Protein AF-A0A952VM64-F1 (afdb_monomer)

Nearest PDB structures (foldseek):
  5lnl-assembly2_F  TM=6.490E-01  e=5.295E-01  Haemophilus influenzae
  5lnl-assembly3_I  TM=6.466E-01  e=5.678E-01  Haemophilus influenzae
  5lnl-assembly2_E  TM=6.324E-01  e=7.506E-01  Haemophilus influenzae
  5lnl-assembly2_D  TM=6.346E-01  e=8.631E-01  Haemophilus influenzae
  5lnl-assembly1_C  TM=6.183E-01  e=1.407E+00  Haemophilus influenzae

Radius of gyration: 15.21 Å; Cα contacts (8 Å, |Δi|>4): 41; chains: 1; bounding box: 30×21×34 Å

Solvent-accessible surface area (backbone atoms only — not comparable to full-atom values): 4593 Å² total; per-residue (Å²): 137,92,84,85,85,73,84,66,90,78,62,48,68,61,53,48,31,62,74,68,74,46,90,72,57,64,70,61,47,56,64,69,72,51,94,67,79,79,89,75,82,84,54,93,83,35,55,48,80,49,76,49,70,54,96,88,66,54,73,49,76,47,78,44,78,107

Structure (mmCIF, N/CA/C/O backbon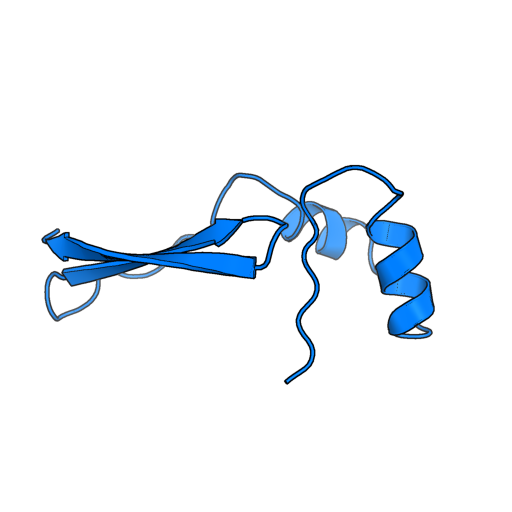e):
data_AF-A0A952VM64-F1
#
_entry.id   AF-A0A952VM64-F1
#
loop_
_atom_site.group_PDB
_atom_site.id
_atom_site.type_symbol
_atom_site.label_atom_id
_atom_site.label_alt_id
_atom_site.label_comp_id
_atom_site.label_asym_id
_atom_site.label_entity_id
_atom_site.label_seq_id
_atom_site.pdbx_PDB_ins_code
_atom_site.Cartn_x
_atom_site.Cartn_y
_atom_site.Cartn_z
_atom_site.occupancy
_atom_site.B_iso_or_equiv
_atom_site.auth_seq_id
_atom_site.auth_comp_id
_atom_site.auth_asym_id
_atom_site.auth_atom_id
_atom_site.pdbx_PDB_model_num
ATOM 1 N N . MET A 1 1 ? 15.050 -9.210 4.666 1.00 48.12 1 MET A N 1
ATOM 2 C CA . MET A 1 1 ? 13.824 -8.764 3.964 1.00 48.12 1 MET A CA 1
ATOM 3 C C . MET A 1 1 ? 14.254 -7.820 2.841 1.00 48.12 1 MET A C 1
ATOM 5 O O . MET A 1 1 ? 15.138 -7.013 3.093 1.00 48.12 1 MET A O 1
ATOM 9 N N . ARG A 1 2 ? 13.759 -7.962 1.600 1.00 52.59 2 ARG A N 1
ATOM 10 C CA . ARG A 1 2 ? 14.091 -7.050 0.482 1.00 52.59 2 ARG A CA 1
ATOM 11 C C . ARG A 1 2 ? 12.933 -6.070 0.314 1.00 52.59 2 ARG A C 1
ATOM 13 O O . ARG A 1 2 ? 11.824 -6.509 0.033 1.00 52.59 2 ARG A O 1
ATOM 20 N N . HIS A 1 3 ? 13.187 -4.784 0.528 1.00 56.72 3 HIS A N 1
ATOM 21 C CA . HIS A 1 3 ? 12.196 -3.720 0.376 1.00 56.72 3 HIS A CA 1
ATOM 22 C C . HIS A 1 3 ? 12.507 -2.960 -0.909 1.00 56.72 3 HIS A C 1
ATOM 24 O O . HIS A 1 3 ? 13.672 -2.698 -1.201 1.00 56.72 3 HIS A O 1
ATOM 30 N N . ALA A 1 4 ? 11.475 -2.626 -1.675 1.00 59.50 4 ALA A N 1
ATOM 31 C CA . ALA A 1 4 ? 11.589 -1.774 -2.846 1.00 59.50 4 ALA A CA 1
ATOM 32 C C . ALA A 1 4 ? 10.631 -0.596 -2.660 1.00 59.50 4 ALA A C 1
ATOM 34 O O . ALA A 1 4 ? 9.442 -0.794 -2.407 1.00 59.50 4 ALA A O 1
ATOM 35 N N . TYR A 1 5 ? 11.175 0.616 -2.727 1.00 65.12 5 TYR A N 1
ATOM 36 C CA . TYR A 1 5 ? 10.433 1.864 -2.587 1.00 65.12 5 TYR A CA 1
ATOM 37 C C . TYR A 1 5 ? 10.273 2.469 -3.982 1.00 65.12 5 TYR A C 1
ATOM 39 O O . TYR A 1 5 ? 11.260 2.665 -4.685 1.00 65.12 5 TYR A O 1
ATOM 47 N N . PHE A 1 6 ? 9.030 2.709 -4.399 1.00 64.94 6 PHE A N 1
ATOM 48 C CA . PHE A 1 6 ? 8.699 3.031 -5.796 1.00 64.94 6 PHE A CA 1
ATOM 49 C C . PHE A 1 6 ? 8.325 4.500 -6.027 1.00 64.94 6 PHE A C 1
ATOM 51 O O . PHE A 1 6 ? 7.911 4.866 -7.122 1.00 64.94 6 PHE A O 1
ATOM 58 N N . ILE A 1 7 ? 8.472 5.346 -5.007 1.00 56.56 7 ILE A N 1
ATOM 59 C CA . ILE A 1 7 ? 7.997 6.732 -5.009 1.00 56.56 7 ILE A CA 1
ATOM 60 C C . ILE A 1 7 ? 9.209 7.674 -5.009 1.00 56.56 7 ILE A C 1
ATOM 62 O O . ILE A 1 7 ? 9.867 7.823 -3.983 1.00 56.56 7 ILE A O 1
ATOM 66 N N . GLY A 1 8 ? 9.525 8.275 -6.162 1.00 60.25 8 GLY A N 1
ATOM 67 C CA . GLY A 1 8 ? 10.664 9.191 -6.338 1.00 60.25 8 GLY A CA 1
ATOM 68 C C . GLY A 1 8 ? 11.496 8.907 -7.595 1.00 60.25 8 GLY A C 1
ATOM 69 O O . GLY A 1 8 ? 11.386 7.831 -8.175 1.00 60.25 8 GLY A O 1
ATOM 70 N N . ALA A 1 9 ? 12.273 9.908 -8.030 1.00 58.25 9 ALA A N 1
ATOM 71 C CA . ALA A 1 9 ? 13.062 9.935 -9.270 1.00 58.25 9 ALA A CA 1
ATOM 72 C C . ALA A 1 9 ? 13.988 8.708 -9.470 1.00 58.25 9 ALA A C 1
ATOM 74 O O . ALA A 1 9 ? 14.352 8.047 -8.501 1.00 58.25 9 ALA A O 1
ATOM 75 N N . ASP A 1 10 ? 14.384 8.459 -10.730 1.00 65.94 10 ASP A N 1
ATOM 76 C CA . ASP A 1 10 ? 15.155 7.310 -11.264 1.00 65.94 10 ASP A CA 1
ATOM 77 C C . ASP A 1 10 ? 14.360 6.042 -11.662 1.00 65.94 10 ASP A C 1
ATOM 79 O O . ASP A 1 10 ? 14.668 4.936 -11.204 1.00 65.94 10 ASP A O 1
ATOM 83 N N . GLU A 1 11 ? 13.381 6.162 -12.563 1.00 77.19 11 GLU A N 1
ATOM 84 C CA . GLU A 1 11 ? 12.879 5.021 -13.364 1.00 77.19 11 GLU A CA 1
ATOM 85 C C . GLU A 1 11 ? 12.598 3.719 -12.562 1.00 77.19 11 GLU A C 1
ATOM 87 O O . GLU A 1 11 ? 13.190 2.661 -12.815 1.00 77.19 11 GLU A O 1
ATOM 92 N N . PRO A 1 12 ? 11.687 3.757 -11.571 1.00 80.44 12 PRO A N 1
ATOM 93 C CA . PRO A 1 12 ? 11.498 2.661 -10.617 1.00 80.44 12 PRO A CA 1
ATOM 94 C C . PRO A 1 12 ? 11.051 1.340 -11.272 1.00 80.44 12 PRO A C 1
ATOM 96 O O . PRO A 1 12 ? 11.363 0.263 -10.758 1.00 80.44 12 PRO A O 1
ATOM 99 N N . TYR A 1 13 ? 10.391 1.411 -12.43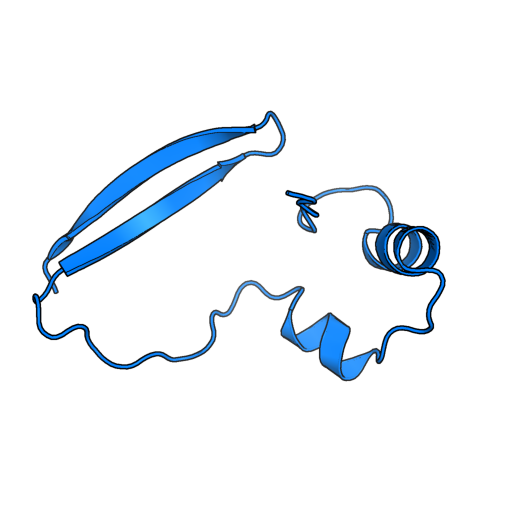2 1.00 81.94 13 TYR A N 1
ATOM 100 C CA . TYR A 1 13 ? 10.024 0.252 -13.251 1.00 81.94 13 TYR A CA 1
ATOM 101 C C . TYR A 1 13 ? 11.255 -0.518 -13.757 1.00 81.94 13 TYR A C 1
ATOM 103 O O . TYR A 1 13 ? 11.372 -1.727 -13.548 1.00 81.94 13 TYR A O 1
ATOM 111 N N . GLU A 1 14 ? 12.217 0.187 -14.358 1.00 82.94 14 GLU A N 1
ATOM 112 C CA . GLU A 1 14 ? 13.430 -0.418 -14.915 1.00 82.94 14 GLU A CA 1
ATOM 113 C C . GLU A 1 14 ? 14.336 -0.981 -13.818 1.00 82.94 14 GLU A C 1
ATOM 115 O O . GLU A 1 14 ? 14.883 -2.081 -13.953 1.00 82.94 14 GLU A O 1
ATOM 120 N N . LYS A 1 15 ? 14.445 -0.285 -12.679 1.00 82.00 15 LYS A N 1
ATOM 121 C CA . LYS A 1 15 ? 15.160 -0.798 -11.501 1.00 82.00 15 LYS A CA 1
ATOM 122 C C . LYS A 1 15 ? 14.537 -2.097 -10.987 1.00 82.00 15 LYS A C 1
ATOM 124 O O . LYS A 1 15 ? 15.271 -3.050 -10.714 1.00 82.00 15 LYS A O 1
ATOM 129 N N . LEU A 1 16 ? 13.206 -2.169 -10.897 1.00 83.38 16 LEU A N 1
ATOM 130 C CA . LEU A 1 16 ? 12.505 -3.375 -10.450 1.00 83.38 16 LEU A CA 1
ATOM 131 C C . LEU A 1 16 ? 12.708 -4.541 -11.425 1.00 83.38 16 LEU A C 1
ATOM 133 O O . LEU A 1 16 ? 13.048 -5.646 -10.998 1.00 83.38 16 LEU A O 1
ATOM 137 N N . LYS A 1 17 ? 12.574 -4.286 -12.730 1.00 85.19 17 LYS A N 1
ATOM 138 C CA . LYS A 1 17 ? 12.777 -5.275 -13.798 1.00 85.19 17 LYS A CA 1
ATOM 139 C C . LYS A 1 17 ? 14.181 -5.877 -13.738 1.00 85.19 17 LYS A C 1
ATOM 141 O O . LYS A 1 17 ? 14.340 -7.099 -13.751 1.00 85.19 17 LYS A O 1
ATOM 146 N N . ARG A 1 18 ? 15.204 -5.02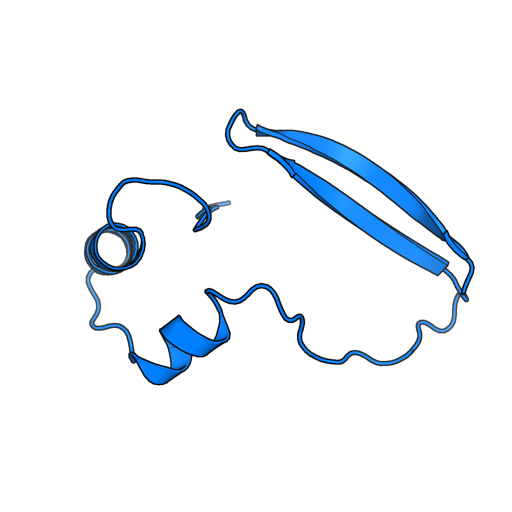6 -13.591 1.00 85.38 18 ARG A N 1
ATOM 147 C CA . ARG A 1 18 ? 16.610 -5.441 -13.436 1.00 85.38 18 ARG A CA 1
ATOM 148 C C . ARG A 1 18 ? 16.840 -6.238 -12.151 1.00 85.38 18 ARG A C 1
ATOM 150 O O . ARG A 1 18 ? 17.519 -7.261 -12.194 1.00 85.38 18 ARG A O 1
ATOM 157 N N . ALA A 1 19 ? 16.267 -5.803 -11.028 1.00 84.50 19 ALA A N 1
ATOM 158 C CA . ALA A 1 19 ? 16.428 -6.469 -9.735 1.00 84.50 19 ALA A CA 1
ATOM 159 C C 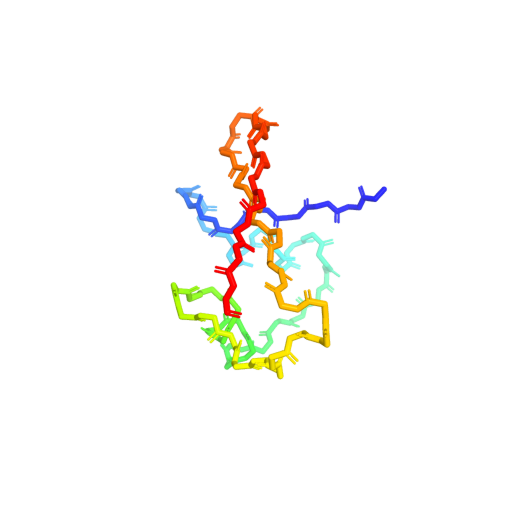. ALA A 1 19 ? 15.781 -7.865 -9.697 1.00 84.50 19 AL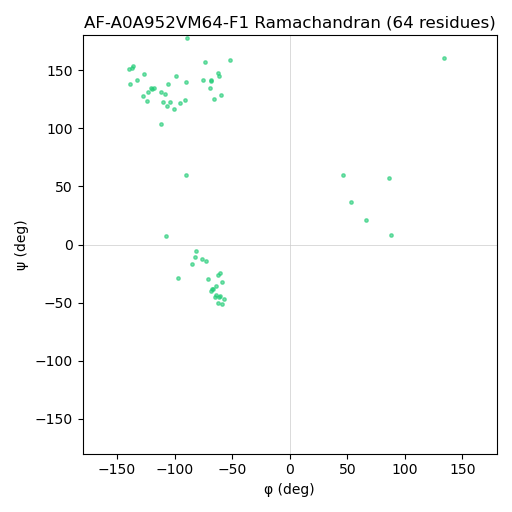A A C 1
ATOM 161 O O . ALA A 1 19 ? 16.351 -8.788 -9.114 1.00 84.50 19 ALA A O 1
ATOM 162 N N . LEU A 1 20 ? 14.613 -8.029 -10.326 1.00 85.56 20 LEU A N 1
ATOM 163 C CA . LEU A 1 20 ? 13.892 -9.304 -10.393 1.00 85.56 20 LEU A CA 1
ATOM 164 C C . LEU A 1 20 ? 14.367 -10.214 -11.533 1.00 85.56 20 LEU A C 1
ATOM 166 O O . LEU A 1 20 ? 14.075 -11.406 -11.501 1.00 85.56 20 LEU A O 1
ATOM 170 N N . ARG A 1 21 ? 15.096 -9.674 -12.522 1.00 86.81 21 ARG A N 1
ATOM 171 C CA . ARG A 1 21 ? 15.490 -10.376 -13.760 1.00 86.81 21 ARG A CA 1
ATOM 172 C C . ARG A 1 21 ? 14.292 -11.003 -14.487 1.00 86.81 21 ARG A C 1
ATOM 174 O O . ARG A 1 21 ? 14.402 -12.085 -15.056 1.00 86.81 21 ARG A O 1
ATOM 181 N N . ALA A 1 22 ? 13.151 -10.323 -14.457 1.00 86.62 22 ALA A N 1
ATOM 182 C CA . ALA A 1 22 ? 11.892 -10.797 -15.020 1.00 86.62 22 ALA A CA 1
ATOM 183 C C . ALA A 1 22 ? 11.205 -9.674 -15.797 1.00 86.62 22 ALA A C 1
ATOM 185 O O . ALA A 1 22 ? 11.403 -8.497 -15.494 1.00 86.62 22 ALA A O 1
ATOM 186 N N . GLN A 1 23 ? 10.388 -10.034 -16.789 1.00 86.56 23 GLN A N 1
ATOM 187 C CA . GLN A 1 23 ? 9.440 -9.080 -17.359 1.00 86.56 23 GLN A CA 1
ATOM 188 C C . GLN A 1 23 ? 8.369 -8.759 -16.318 1.00 86.56 23 GLN A C 1
ATOM 190 O O . GLN A 1 23 ? 7.937 -9.634 -15.568 1.00 86.56 23 GLN A O 1
ATOM 195 N N . ILE A 1 24 ? 7.971 -7.494 -16.266 1.00 85.31 24 ILE A N 1
ATOM 196 C CA . ILE A 1 24 ? 6.925 -7.020 -15.372 1.00 85.31 24 ILE A CA 1
ATOM 197 C C . ILE A 1 24 ? 5.720 -6.719 -16.246 1.00 85.31 24 ILE A C 1
ATOM 199 O O . ILE A 1 24 ? 5.846 -6.033 -17.254 1.00 85.31 24 ILE A O 1
ATOM 203 N N . ASP A 1 25 ? 4.569 -7.254 -15.862 1.00 88.19 25 ASP A N 1
ATOM 204 C CA . ASP A 1 25 ? 3.307 -6.908 -16.498 1.00 88.19 25 ASP A CA 1
ATOM 205 C C . ASP A 1 25 ? 2.982 -5.429 -16.228 1.00 88.19 25 ASP A C 1
ATOM 207 O O . ASP A 1 25 ? 2.962 -4.983 -15.075 1.00 88.19 25 ASP A O 1
ATOM 211 N N . GLU A 1 26 ? 2.758 -4.655 -17.289 1.00 87.00 26 GLU A N 1
ATOM 212 C CA . GLU A 1 26 ? 2.522 -3.213 -17.181 1.00 87.00 26 GLU A CA 1
ATOM 213 C C . GLU A 1 26 ? 1.237 -2.895 -16.411 1.00 87.00 26 GLU A C 1
ATOM 215 O O . GLU A 1 26 ? 1.215 -1.949 -15.622 1.00 87.00 26 GLU A O 1
ATOM 220 N N . ALA A 1 27 ? 0.186 -3.707 -16.557 1.00 87.12 27 ALA A N 1
ATOM 221 C CA . ALA A 1 27 ? -1.060 -3.505 -15.826 1.00 87.12 27 ALA A CA 1
ATOM 222 C C . ALA A 1 27 ? -0.869 -3.773 -14.324 1.00 87.12 27 ALA A C 1
ATOM 224 O O . ALA A 1 27 ? -1.349 -3.010 -13.478 1.00 87.12 27 ALA A O 1
ATOM 225 N N . ALA A 1 28 ? -0.108 -4.811 -13.973 1.00 86.88 28 ALA A N 1
ATOM 226 C CA . ALA A 1 28 ? 0.285 -5.095 -12.602 1.00 86.88 28 ALA A CA 1
ATOM 227 C C . ALA A 1 28 ? 1.115 -3.944 -12.020 1.00 86.88 28 ALA A C 1
ATOM 229 O O . ALA A 1 28 ? 0.818 -3.496 -10.908 1.00 86.88 28 ALA A O 1
ATOM 230 N N . TRP A 1 29 ? 2.085 -3.422 -12.779 1.00 86.62 29 TRP A N 1
ATOM 231 C CA . TRP A 1 29 ? 2.898 -2.265 -12.400 1.00 86.62 29 TRP A CA 1
ATOM 232 C C . TRP A 1 29 ? 2.048 -1.019 -12.139 1.00 86.62 29 TRP A C 1
ATOM 234 O O . TRP A 1 29 ? 2.140 -0.430 -11.061 1.00 86.62 29 TRP A O 1
ATOM 244 N N . SER A 1 30 ? 1.166 -0.650 -13.069 1.00 85.25 30 SER A N 1
ATOM 245 C CA . SER A 1 30 ? 0.254 0.485 -12.902 1.00 85.25 30 SER A CA 1
ATOM 246 C C . SER A 1 30 ? -0.657 0.328 -11.682 1.00 85.25 30 SER A C 1
ATOM 248 O O . SER A 1 30 ? -0.988 1.318 -11.034 1.00 85.25 30 SER A O 1
ATOM 250 N N . SER A 1 31 ? -1.033 -0.906 -11.326 1.00 84.38 31 SER A N 1
ATOM 251 C CA . SER A 1 31 ? -1.860 -1.168 -10.142 1.00 84.38 31 SER A CA 1
ATOM 252 C C . SER A 1 31 ? -1.127 -0.957 -8.811 1.00 84.38 31 SER A C 1
ATOM 254 O O . SER A 1 31 ? -1.776 -0.642 -7.813 1.00 84.38 31 SER A O 1
ATOM 256 N N . ILE A 1 32 ? 0.197 -1.164 -8.768 1.00 83.19 32 ILE A N 1
ATOM 257 C CA . ILE A 1 32 ? 1.004 -1.040 -7.541 1.00 83.19 32 ILE A CA 1
ATOM 258 C C . ILE A 1 32 ? 1.687 0.324 -7.422 1.00 83.19 32 ILE A C 1
ATOM 260 O O . ILE A 1 32 ? 1.889 0.805 -6.311 1.00 83.19 32 ILE A O 1
ATOM 264 N N . ASN A 1 33 ? 2.001 0.969 -8.546 1.00 83.25 33 ASN A N 1
ATOM 265 C CA . ASN A 1 33 ? 2.574 2.308 -8.595 1.00 83.25 33 ASN A CA 1
ATOM 266 C C . ASN A 1 33 ? 1.463 3.374 -8.662 1.00 83.25 33 ASN A C 1
ATOM 268 O O . ASN A 1 33 ? 1.346 4.119 -9.633 1.00 83.25 33 ASN A O 1
ATOM 272 N N . CYS A 1 34 ? 0.598 3.405 -7.644 1.00 83.69 34 CYS A N 1
ATOM 273 C CA . CYS A 1 34 ? -0.557 4.300 -7.571 1.00 83.69 34 CYS A CA 1
ATOM 274 C C . CYS A 1 34 ? -0.712 4.905 -6.167 1.00 83.69 34 CYS A C 1
ATOM 276 O O . CYS A 1 34 ? -0.364 4.287 -5.165 1.00 83.69 34 CYS A O 1
ATOM 278 N N . THR A 1 35 ? -1.301 6.100 -6.085 1.00 86.88 35 THR A N 1
ATOM 279 C CA . THR A 1 35 ? -1.666 6.763 -4.819 1.00 86.88 35 THR A CA 1
ATOM 280 C C . THR A 1 35 ? -2.990 6.266 -4.234 1.00 86.88 35 THR A C 1
ATOM 282 O O . THR A 1 35 ? -3.366 6.659 -3.131 1.00 86.88 35 THR A O 1
ATOM 285 N N . LYS A 1 36 ? -3.715 5.402 -4.955 1.00 88.69 36 LYS A N 1
ATOM 286 C CA . LYS A 1 36 ? -4.963 4.789 -4.492 1.00 88.69 36 LYS A CA 1
ATOM 287 C C . LYS A 1 36 ? -4.681 3.417 -3.891 1.00 88.69 36 LYS A C 1
ATOM 289 O O . LYS A 1 36 ? -4.170 2.526 -4.563 1.00 88.69 36 LYS A O 1
ATOM 294 N N . SER A 1 37 ? -5.057 3.2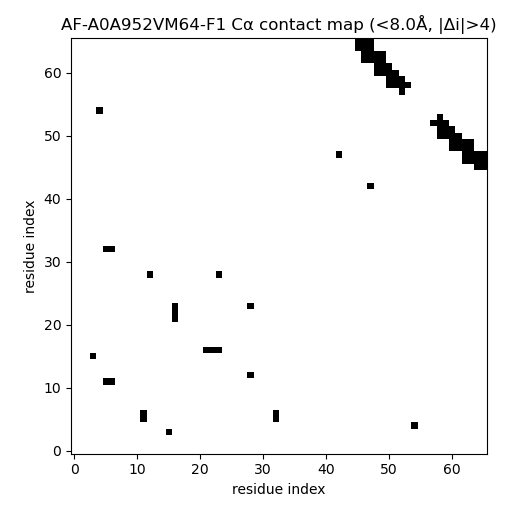37 -2.631 1.00 86.88 37 SER A N 1
ATOM 295 C CA . SER A 1 37 ? -4.977 1.941 -1.956 1.00 86.88 37 SER A CA 1
ATOM 296 C C . SER A 1 37 ? -6.056 0.974 -2.448 1.00 86.88 37 SER A C 1
ATOM 298 O O . SER A 1 37 ? -7.116 1.381 -2.927 1.00 86.88 37 SER A O 1
ATOM 300 N N . ARG A 1 38 ? -5.806 -0.327 -2.279 1.00 88.62 38 ARG A N 1
ATOM 301 C CA . ARG A 1 38 ? -6.824 -1.363 -2.486 1.00 88.62 38 ARG A CA 1
ATOM 302 C C . ARG A 1 38 ? -7.806 -1.364 -1.306 1.00 88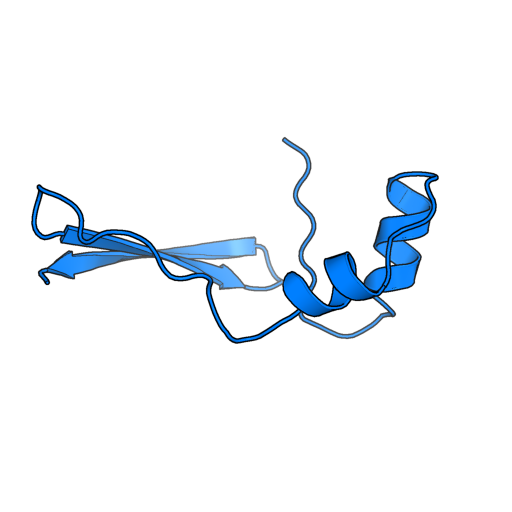.62 38 ARG A C 1
ATOM 304 O O . ARG A 1 38 ? -7.359 -1.189 -0.170 1.00 88.62 38 ARG A O 1
ATOM 311 N N . PRO A 1 39 ? -9.114 -1.565 -1.541 1.00 91.62 39 PRO A N 1
ATOM 312 C CA . PRO A 1 39 ? -10.081 -1.668 -0.457 1.00 91.62 39 PRO A CA 1
ATOM 313 C C . PRO A 1 39 ? -9.749 -2.867 0.437 1.00 91.62 39 PRO A C 1
ATOM 315 O O . PRO A 1 39 ? -9.302 -3.909 -0.043 1.00 91.62 39 PRO A O 1
ATOM 318 N N . PHE A 1 40 ? -9.988 -2.724 1.737 1.00 89.75 40 PHE A N 1
ATOM 319 C CA . PHE A 1 40 ? -9.816 -3.791 2.718 1.00 89.75 40 PHE A CA 1
ATOM 320 C C . PHE A 1 40 ? -10.969 -3.765 3.733 1.00 89.75 40 PHE A C 1
ATOM 322 O O . PHE A 1 40 ? -11.542 -2.699 3.975 1.00 89.75 40 PHE A O 1
ATOM 329 N N . PRO A 1 41 ? -11.350 -4.916 4.319 1.00 94.06 41 PRO A N 1
ATOM 330 C CA . PRO A 1 41 ? -12.430 -4.968 5.299 1.00 94.06 41 PRO A CA 1
ATOM 331 C C . PRO A 1 41 ? -12.115 -4.148 6.551 1.00 94.06 41 PRO A C 1
ATOM 333 O O . PRO A 1 41 ? -10.967 -4.102 6.999 1.00 94.06 41 PRO A O 1
ATOM 336 N N . LYS A 1 42 ? -13.149 -3.567 7.173 1.00 93.75 42 LYS A N 1
ATOM 337 C CA . LYS A 1 42 ? -12.994 -2.890 8.465 1.00 93.75 42 LYS A CA 1
ATOM 338 C C . LYS A 1 42 ? -12.469 -3.895 9.512 1.00 93.75 42 LYS A C 1
ATOM 340 O O . LYS A 1 42 ? -13.050 -4.975 9.654 1.00 93.75 42 LYS A O 1
ATOM 345 N N . PRO A 1 43 ? -11.388 -3.580 10.247 1.00 94.50 43 PRO A N 1
ATOM 346 C CA . PRO A 1 43 ? -10.846 -4.479 11.256 1.00 94.50 43 PRO A CA 1
ATOM 347 C C . PRO A 1 43 ? -11.804 -4.614 12.442 1.00 94.50 43 PRO A C 1
ATOM 349 O O . PRO A 1 43 ? -12.393 -3.637 12.906 1.00 94.50 43 PRO A O 1
ATOM 352 N N . LYS A 1 44 ? -11.906 -5.833 12.983 1.00 95.94 44 LYS A N 1
ATOM 353 C CA . LYS A 1 44 ? -12.780 -6.162 14.126 1.00 95.94 44 LYS A CA 1
ATOM 354 C C . LYS A 1 44 ? -12.445 -5.380 15.399 1.00 95.94 44 LYS A C 1
ATOM 356 O O . LYS A 1 44 ? -13.301 -5.211 16.254 1.00 95.94 44 LYS A O 1
ATOM 361 N N . THR A 1 45 ? -11.202 -4.924 15.526 1.00 95.75 45 THR A N 1
ATOM 362 C CA . THR A 1 45 ? -10.713 -4.156 16.676 1.00 95.75 45 THR A CA 1
ATOM 363 C C . THR A 1 45 ? -11.177 -2.700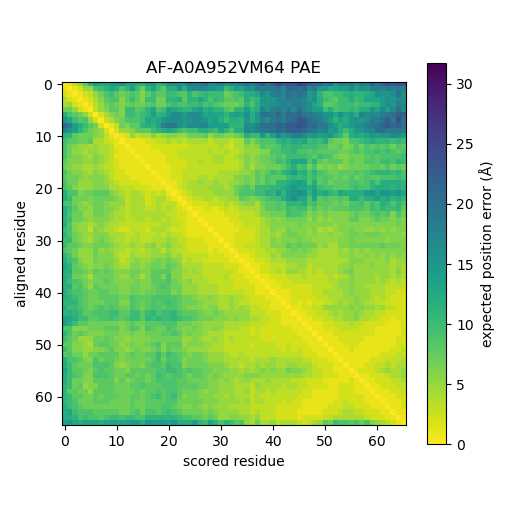 16.672 1.00 95.75 45 THR A C 1
ATOM 365 O O . THR A 1 45 ? -10.980 -2.022 17.674 1.00 95.75 45 THR A O 1
ATOM 368 N N . GLY A 1 46 ? -11.726 -2.198 15.556 1.00 96.00 46 GLY A N 1
ATOM 369 C CA . GLY A 1 46 ? -12.044 -0.776 15.397 1.00 96.00 46 GLY A CA 1
ATOM 370 C C . GLY A 1 46 ? -10.805 0.121 15.374 1.00 96.00 46 GLY A C 1
ATOM 371 O O . GLY A 1 46 ? -10.910 1.306 15.667 1.00 96.00 46 GLY A O 1
ATOM 372 N N . LYS A 1 47 ? -9.619 -0.430 15.062 1.00 96.38 47 LYS A N 1
ATOM 373 C CA . LYS A 1 47 ? -8.351 0.314 15.030 1.00 96.38 47 LYS A CA 1
ATOM 374 C C . LYS A 1 47 ? -7.550 0.037 13.762 1.00 96.38 47 LYS A C 1
ATOM 376 O O . LYS A 1 47 ? -7.465 -1.111 13.331 1.00 96.38 47 LYS A O 1
ATOM 381 N N . ILE A 1 48 ? -6.911 1.068 13.211 1.00 95.06 48 ILE A N 1
ATOM 382 C CA . ILE A 1 48 ? -5.974 0.992 12.078 1.00 95.06 48 ILE A CA 1
ATOM 383 C C . ILE A 1 48 ? -4.606 1.513 12.514 1.00 95.06 48 ILE A C 1
ATOM 385 O O . ILE A 1 48 ? -4.509 2.586 13.103 1.00 95.06 48 ILE A O 1
ATOM 389 N N . ALA A 1 49 ? -3.548 0.776 12.176 1.00 95.25 49 ALA A N 1
ATOM 390 C CA . ALA A 1 49 ? -2.177 1.270 12.233 1.00 95.25 49 ALA A CA 1
ATOM 391 C C . ALA A 1 49 ? -1.807 1.891 10.883 1.00 95.25 49 ALA A C 1
ATOM 393 O O . ALA A 1 49 ? -1.887 1.220 9.855 1.00 95.25 49 ALA A O 1
ATOM 394 N N . ILE A 1 50 ? -1.373 3.147 10.880 1.00 93.75 50 ILE A N 1
ATOM 395 C CA . ILE A 1 50 ? -0.800 3.799 9.703 1.00 93.75 50 ILE A CA 1
ATOM 396 C C . ILE A 1 50 ? 0.701 3.912 9.932 1.00 93.75 50 ILE A C 1
ATOM 398 O O . ILE A 1 50 ? 1.136 4.549 10.892 1.00 93.75 50 ILE A O 1
ATOM 402 N N . LYS A 1 51 ? 1.482 3.285 9.051 1.00 93.88 51 LYS A N 1
ATOM 403 C CA . LYS A 1 51 ? 2.941 3.377 9.026 1.00 93.88 51 LYS A CA 1
ATOM 404 C C . LYS A 1 51 ? 3.358 4.175 7.796 1.00 93.88 51 LYS A C 1
ATOM 406 O O . LYS A 1 51 ? 3.011 3.803 6.678 1.00 93.88 51 LYS A O 1
ATOM 411 N N . VAL A 1 52 ? 4.084 5.263 8.009 1.00 91.94 52 VAL A N 1
ATOM 412 C CA . VAL A 1 52 ? 4.638 6.122 6.961 1.00 91.94 52 VAL A CA 1
ATOM 413 C C . VAL A 1 52 ? 6.149 5.972 6.991 1.00 91.94 52 VAL A C 1
ATOM 415 O O . VAL A 1 52 ? 6.745 6.034 8.063 1.00 91.94 52 VAL A O 1
ATOM 418 N N . ILE A 1 53 ? 6.750 5.753 5.825 1.00 88.62 53 ILE A N 1
ATOM 419 C CA . ILE A 1 53 ? 8.196 5.602 5.663 1.00 88.62 53 ILE A CA 1
ATOM 420 C C . ILE A 1 53 ? 8.632 6.576 4.573 1.00 88.62 53 ILE A C 1
ATOM 422 O O . ILE A 1 53 ? 8.029 6.586 3.496 1.00 88.62 53 ILE A O 1
ATOM 426 N N . ASN A 1 54 ? 9.630 7.411 4.851 1.00 87.19 54 ASN A N 1
ATOM 427 C CA . ASN A 1 54 ? 10.194 8.316 3.850 1.00 87.19 54 ASN A CA 1
ATOM 428 C C . ASN A 1 54 ? 11.343 7.644 3.068 1.00 87.19 54 ASN A C 1
ATOM 430 O O . ASN A 1 54 ? 11.736 6.509 3.336 1.00 87.19 54 ASN A O 1
ATOM 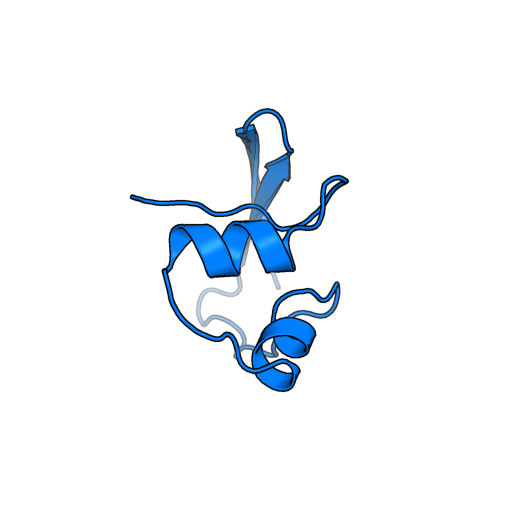434 N N . HIS A 1 55 ? 11.910 8.351 2.092 1.00 78.31 55 HIS A N 1
ATOM 435 C CA . HIS A 1 55 ? 13.013 7.849 1.264 1.00 78.31 55 HIS A CA 1
ATOM 436 C C . HIS A 1 55 ? 14.369 7.762 1.986 1.00 78.31 55 HIS A C 1
ATOM 438 O O . HIS A 1 55 ? 15.269 7.104 1.471 1.00 78.31 55 HIS A O 1
ATOM 444 N N . TYR A 1 56 ? 14.523 8.383 3.160 1.00 84.56 56 TYR A N 1
ATOM 445 C CA . TYR A 1 56 ? 15.691 8.203 4.034 1.00 84.56 56 TYR A CA 1
ATOM 446 C C . TYR A 1 56 ? 15.585 6.944 4.907 1.00 84.56 56 TYR A C 1
ATOM 448 O O . TYR A 1 56 ? 16.571 6.528 5.511 1.00 84.56 56 TYR A O 1
ATOM 456 N N . GLY A 1 57 ? 14.408 6.311 4.940 1.00 83.44 57 GLY A N 1
ATOM 457 C CA . GLY A 1 57 ? 14.119 5.167 5.796 1.00 83.44 57 GLY A CA 1
ATOM 458 C C . GLY A 1 57 ? 13.600 5.551 7.181 1.00 83.44 57 GLY A C 1
ATOM 459 O O . GLY A 1 57 ? 13.446 4.663 8.017 1.00 83.44 57 GLY A O 1
ATOM 460 N N . ASP A 1 58 ? 13.297 6.830 7.429 1.00 91.12 58 ASP A N 1
ATOM 461 C CA . ASP A 1 58 ? 12.638 7.233 8.669 1.00 91.12 58 ASP A CA 1
ATOM 462 C C . ASP A 1 58 ? 11.207 6.709 8.676 1.00 91.12 58 ASP A C 1
ATOM 464 O O . ASP A 1 58 ? 10.470 6.851 7.693 1.00 91.12 58 ASP A O 1
ATOM 468 N N . GLU A 1 59 ? 10.801 6.144 9.808 1.00 94.19 59 GLU A N 1
ATOM 469 C CA . GLU A 1 59 ? 9.483 5.553 9.979 1.00 94.19 59 GLU A CA 1
ATOM 470 C C . GLU A 1 59 ? 8.696 6.275 11.075 1.00 94.19 59 GLU A C 1
ATOM 472 O O . GLU A 1 59 ? 9.190 6.508 12.178 1.00 94.19 59 GLU A O 1
ATOM 477 N N . VAL A 1 60 ? 7.426 6.564 10.797 1.00 96.38 60 VAL A N 1
ATOM 478 C CA . VAL A 1 60 ? 6.449 7.019 11.789 1.00 96.38 60 VAL A CA 1
ATOM 479 C C . VAL A 1 60 ? 5.267 6.062 11.770 1.00 96.38 60 VAL A C 1
ATOM 481 O O . VAL A 1 60 ? 4.726 5.750 10.710 1.00 96.38 60 VAL A O 1
ATOM 484 N N . LEU A 1 61 ? 4.839 5.604 12.946 1.00 97.25 61 LEU A N 1
ATOM 485 C CA . LEU A 1 61 ? 3.650 4.773 13.106 1.00 97.25 61 LEU A CA 1
ATOM 486 C C . LEU A 1 61 ? 2.652 5.458 14.033 1.00 97.25 61 LEU A C 1
ATOM 488 O O . LEU A 1 61 ? 3.013 5.935 15.108 1.00 97.25 61 LEU A O 1
ATOM 492 N N . LYS A 1 62 ? 1.379 5.467 13.635 1.00 97.25 62 LYS A N 1
ATOM 493 C CA . LYS A 1 62 ? 0.284 5.980 14.457 1.00 97.25 62 LYS A CA 1
ATOM 494 C C . LYS A 1 62 ? -0.942 5.081 14.370 1.00 97.25 62 LYS A C 1
ATOM 496 O O . LYS A 1 62 ? -1.314 4.620 13.294 1.00 97.25 62 LYS A O 1
ATOM 501 N N . MET A 1 63 ? -1.570 4.855 15.518 1.00 96.25 63 MET A N 1
ATOM 502 C CA . MET A 1 63 ? -2.845 4.151 15.621 1.00 96.25 63 MET A CA 1
ATOM 503 C C . MET A 1 63 ? -4.011 5.136 15.517 1.00 96.25 63 MET A C 1
ATOM 505 O O . MET A 1 63 ? -3.966 6.215 16.107 1.00 96.25 63 MET A O 1
ATOM 509 N N . PHE A 1 64 ? -5.059 4.738 14.805 1.00 96.12 64 PHE A N 1
ATOM 510 C CA . PHE A 1 64 ? -6.317 5.462 14.649 1.00 96.12 64 PHE A CA 1
ATOM 511 C C . PHE A 1 64 ? -7.483 4.551 15.014 1.00 96.12 64 PHE A C 1
ATOM 513 O O . PHE A 1 64 ? -7.419 3.347 14.768 1.00 96.12 64 PHE A O 1
ATOM 520 N N . GLU A 1 65 ? -8.542 5.122 15.574 1.00 95.56 65 GLU A N 1
ATOM 521 C CA . GLU A 1 65 ? -9.808 4.428 15.823 1.00 95.56 65 GLU A CA 1
ATOM 522 C C . GLU A 1 65 ? -10.800 4.763 14.694 1.00 95.56 65 GLU A C 1
ATOM 524 O O . GLU A 1 65 ? -10.743 5.861 14.136 1.00 95.56 65 GLU A O 1
ATOM 529 N N . ILE A 1 66 ? -11.648 3.803 14.309 1.00 89.69 66 ILE A N 1
ATOM 530 C CA . ILE A 1 66 ? -12.533 3.851 13.123 1.00 89.69 66 ILE A CA 1
ATOM 531 C C . ILE A 1 66 ? -13.933 3.332 13.405 1.00 89.69 66 ILE A C 1
ATOM 533 O O . ILE A 1 66 ? -14.075 2.284 14.071 1.00 89.69 66 ILE A O 1
#

Mean predicted aligned error: 6.51 Å

pLDDT: mean 84.27, std 12.01, range [48.12, 97.25]

Secondary structure (DSSP, 8-state):
------SSSS-HHHHHHHHHTS---HHHHHHHSSSSPPP-PPPTTSEEEEEEE-TT--EEEEEEE-

Foldseek 3Di:
DDDQDQPDDDPSPVVVCVVVVDDDDVVNVVVVNDPDDDDDDQDPVQKDWDWDADPVRDIDIDMDGD

Sequence (66 aa):
MRHAYFIGADEPYEKLKRALRAQIDEAAWSSINCTKSRPFPKPKTGKIAIKVINHYGDEVLKMFEI